Protein AF-A0A1V2UM16-F1 (afdb_monomer_lite)

Foldseek 3Di:
DLVVVLVVLLVVLVVLLVVLVVVLVVLVVVVVVVLVVQCVVCVPDDPVSSQVVCVVVVNHSCVSHVVSNVVSVVVNVVSVVVSVVSVVVSVVVVVVVVVVVVVVVVVCCVPPVD

Organism: Enterococcus mundtii (NCBI:txid53346)

Secondary structure (DSSP, 8-state):
-HHHHHHHHHHHHHHHHHHHHHHHHHHHHHHHHHHHHHHHH-TTS-HHHHHHHHHHTT--HIIIIIHHHHHHHHHHHHHHHHHHHHHHHHHHHHHHHHHHHHHHHHHHHHHH--

Structure (mmCIF, N/CA/C/O backbone):
data_AF-A0A1V2UM16-F1
#
_entry.id   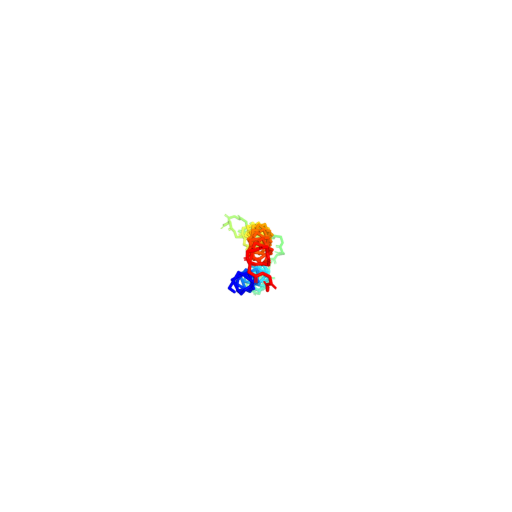AF-A0A1V2UM16-F1
#
loop_
_atom_site.group_PDB
_atom_site.id
_atom_site.type_symbol
_atom_site.label_atom_id
_atom_site.label_alt_id
_atom_site.label_comp_id
_atom_site.label_asym_id
_atom_site.label_entity_id
_atom_site.label_seq_id
_atom_site.pdbx_PDB_ins_code
_atom_site.Cartn_x
_atom_site.Cartn_y
_atom_site.Cartn_z
_atom_site.occupancy
_atom_site.B_iso_or_equiv
_atom_site.auth_seq_id
_atom_site.auth_comp_id
_atom_site.auth_asym_id
_atom_site.auth_atom_id
_atom_site.pdbx_PDB_model_num
ATOM 1 N N . VAL A 1 1 ? -18.853 -7.816 18.899 1.00 84.31 1 VAL A N 1
ATOM 2 C CA . VAL A 1 1 ? -19.280 -6.954 17.768 1.00 84.31 1 VAL A CA 1
ATOM 3 C C . VAL A 1 1 ? -18.231 -5.897 17.450 1.00 84.31 1 VAL A C 1
ATOM 5 O O . VAL A 1 1 ? -17.613 -6.028 16.408 1.00 84.31 1 VAL A O 1
ATOM 8 N N . VAL A 1 2 ? -17.951 -4.930 18.337 1.00 89.75 2 VAL A N 1
ATOM 9 C CA . VAL A 1 2 ? -16.975 -3.840 18.081 1.00 89.75 2 VAL A CA 1
ATOM 10 C C . VAL A 1 2 ? -15.582 -4.367 17.712 1.00 89.75 2 VAL A C 1
ATOM 12 O O . VAL A 1 2 ? -15.080 -4.067 16.637 1.00 89.75 2 VAL A O 1
ATOM 15 N N . ARG A 1 3 ? -15.012 -5.266 18.527 1.00 88.44 3 ARG A N 1
ATOM 16 C CA . 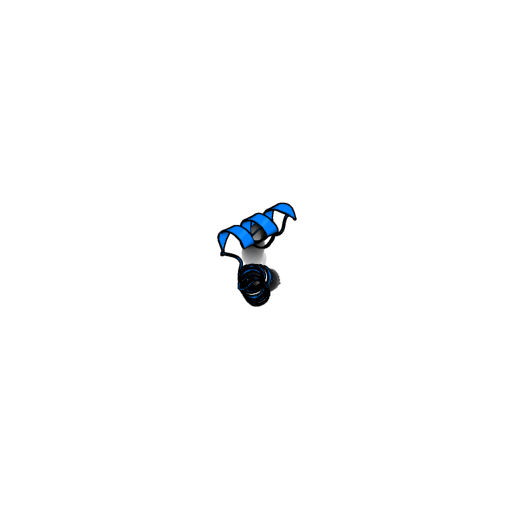ARG A 1 3 ? -13.718 -5.913 18.227 1.00 88.44 3 ARG A CA 1
ATOM 17 C C . ARG A 1 3 ? -13.709 -6.704 16.916 1.00 88.44 3 ARG A C 1
ATOM 19 O O . ARG A 1 3 ? -12.711 -6.735 16.214 1.00 88.44 3 ARG A O 1
ATOM 26 N N . THR A 1 4 ? -14.830 -7.341 16.578 1.00 93.31 4 THR A N 1
ATOM 27 C CA . THR A 1 4 ? -14.977 -8.080 15.316 1.00 93.31 4 THR A CA 1
ATOM 28 C C . THR A 1 4 ? -14.976 -7.130 14.120 1.00 93.31 4 THR A C 1
ATOM 30 O O . THR A 1 4 ? -14.395 -7.456 13.093 1.00 93.31 4 THR A O 1
ATOM 33 N N . ALA A 1 5 ? -15.614 -5.962 14.246 1.00 90.88 5 ALA A N 1
ATOM 34 C CA . ALA A 1 5 ? -15.599 -4.936 13.209 1.00 90.88 5 ALA A CA 1
ATOM 35 C C . ALA A 1 5 ? -14.190 -4.353 13.016 1.00 90.88 5 ALA A C 1
ATOM 37 O O . ALA A 1 5 ? -13.754 -4.255 11.876 1.00 90.88 5 ALA A O 1
ATOM 38 N N . ALA A 1 6 ? -13.468 -4.065 14.106 1.00 90.94 6 ALA A N 1
ATOM 39 C CA . ALA A 1 6 ? -12.072 -3.614 14.060 1.00 90.94 6 ALA A CA 1
ATOM 40 C C . ALA A 1 6 ? -11.162 -4.615 13.346 1.00 90.94 6 ALA A C 1
ATOM 42 O O . ALA A 1 6 ? -10.536 -4.273 12.353 1.00 90.94 6 ALA A O 1
ATOM 43 N N . SER A 1 7 ? -11.212 -5.888 13.742 1.00 93.00 7 SER A N 1
ATOM 44 C CA . SER A 1 7 ? -10.413 -6.931 13.091 1.00 93.00 7 SER A CA 1
ATOM 45 C C . SER A 1 7 ? -10.698 -7.061 11.589 1.00 93.00 7 SER A C 1
ATOM 47 O O . SER A 1 7 ? -9.763 -7.236 10.813 1.00 93.00 7 SER A O 1
ATOM 49 N N . LYS A 1 8 ? -11.965 -6.959 11.161 1.00 95.62 8 LYS A N 1
ATOM 50 C CA . LYS A 1 8 ? -12.318 -7.002 9.731 1.00 95.62 8 LYS A CA 1
ATOM 51 C C . LYS A 1 8 ? -11.860 -5.758 8.974 1.00 95.62 8 LYS A C 1
ATOM 53 O O . LYS A 1 8 ? -11.511 -5.855 7.801 1.00 95.62 8 LYS A O 1
ATOM 58 N N . PHE A 1 9 ? -11.904 -4.597 9.621 1.00 94.50 9 PHE A N 1
ATOM 59 C CA . PHE A 1 9 ? -11.407 -3.355 9.046 1.00 94.50 9 PHE A CA 1
ATOM 60 C C . PHE A 1 9 ? -9.894 -3.426 8.826 1.00 94.50 9 PHE A C 1
ATOM 62 O O . PHE A 1 9 ? -9.431 -3.143 7.723 1.00 94.50 9 PHE A O 1
ATOM 69 N N . ASP A 1 10 ? -9.145 -3.888 9.827 1.00 92.94 10 ASP A N 1
ATOM 70 C CA . ASP A 1 10 ? -7.693 -4.057 9.739 1.00 92.94 10 ASP A CA 1
ATOM 71 C C . ASP A 1 10 ? -7.295 -5.057 8.654 1.00 92.94 10 ASP A C 1
ATOM 73 O O . ASP A 1 10 ? -6.373 -4.801 7.880 1.00 92.94 10 ASP A O 1
ATOM 77 N N . GLU A 1 11 ? -8.020 -6.171 8.539 1.00 96.12 11 GLU A N 1
ATOM 78 C CA . GLU A 1 11 ? -7.812 -7.147 7.467 1.00 96.12 11 GLU A CA 1
ATOM 79 C C . GLU A 1 11 ? -8.029 -6.515 6.083 1.00 96.12 11 GLU A C 1
ATOM 81 O O . GLU A 1 11 ? -7.181 -6.641 5.197 1.00 96.12 11 GLU A O 1
ATOM 86 N N . ALA A 1 12 ? -9.133 -5.782 5.901 1.00 96.75 12 ALA A N 1
ATOM 87 C CA . ALA A 1 12 ? -9.419 -5.100 4.644 1.00 96.75 12 ALA A CA 1
ATOM 88 C C . ALA A 1 12 ? -8.339 -4.058 4.302 1.00 96.75 12 ALA A C 1
ATOM 90 O O . ALA A 1 12 ? -7.859 -4.019 3.170 1.00 96.75 12 ALA A O 1
ATOM 91 N N . MET A 1 13 ? -7.914 -3.254 5.278 1.00 96.38 13 MET A N 1
ATOM 92 C CA . MET A 1 13 ? -6.866 -2.245 5.103 1.00 96.38 13 MET A CA 1
ATOM 93 C C . MET A 1 13 ? -5.500 -2.867 4.800 1.00 96.38 13 MET A C 1
ATOM 95 O O . MET A 1 13 ? -4.769 -2.364 3.945 1.00 96.38 13 MET A O 1
ATOM 99 N N . SER A 1 14 ? -5.177 -3.997 5.429 1.00 96.44 14 SER A N 1
ATOM 100 C CA . SER A 1 14 ? -3.971 -4.774 5.133 1.00 96.44 14 SER A CA 1
ATOM 101 C C . SER A 1 14 ? -3.962 -5.272 3.684 1.00 96.44 14 SER A C 1
ATOM 103 O O . SER A 1 14 ? -2.977 -5.079 2.972 1.00 96.44 14 SER A O 1
ATOM 105 N N . ASN A 1 15 ? -5.085 -5.808 3.197 1.00 97.38 15 ASN A N 1
ATOM 106 C CA . ASN A 1 15 ? -5.205 -6.250 1.805 1.00 97.38 15 ASN A CA 1
ATOM 107 C C . ASN A 1 15 ? -5.009 -5.090 0.816 1.00 97.38 15 ASN A C 1
ATOM 109 O O . ASN A 1 15 ? -4.289 -5.235 -0.171 1.00 97.38 15 ASN A O 1
ATOM 113 N N . VAL A 1 16 ? -5.593 -3.919 1.094 1.00 97.31 16 VAL A N 1
ATOM 114 C CA . VAL A 1 16 ? -5.403 -2.728 0.250 1.00 97.31 16 VAL A CA 1
ATOM 115 C C . VAL A 1 16 ? -3.945 -2.254 0.280 1.00 97.31 16 VAL A C 1
ATOM 117 O O . VAL A 1 16 ? -3.405 -1.879 -0.760 1.00 97.31 16 VAL A O 1
ATOM 120 N N . ARG A 1 17 ? -3.266 -2.317 1.434 1.00 98.06 17 ARG A N 1
ATOM 121 C CA . ARG A 1 17 ? -1.832 -1.994 1.524 1.00 98.06 17 ARG A CA 1
ATOM 122 C C . ARG A 1 17 ? -1.002 -2.896 0.618 1.00 98.06 17 ARG A C 1
ATOM 124 O O . ARG A 1 17 ? -0.147 -2.387 -0.103 1.00 98.06 17 ARG A O 1
ATOM 131 N N . VAL A 1 18 ? -1.259 -4.203 0.648 1.00 98.19 18 VAL A N 1
ATOM 132 C CA . VAL A 1 18 ? -0.538 -5.179 -0.180 1.00 98.19 18 VAL A CA 1
ATOM 133 C C . VAL A 1 18 ? -0.710 -4.868 -1.666 1.00 98.19 18 VAL A C 1
ATOM 135 O O . VAL A 1 18 ? 0.267 -4.928 -2.401 1.00 98.19 18 VAL A O 1
ATOM 138 N N . ILE A 1 19 ? -1.903 -4.451 -2.106 1.00 98.25 19 ILE A N 1
ATOM 139 C CA . ILE A 1 19 ? -2.133 -4.039 -3.502 1.00 98.25 19 ILE A CA 1
ATOM 140 C C . ILE A 1 19 ? -1.200 -2.887 -3.899 1.00 98.25 19 ILE A C 1
ATOM 142 O O . ILE A 1 19 ? -0.534 -2.973 -4.925 1.00 98.25 19 ILE A O 1
ATOM 146 N N . TYR A 1 20 ? -1.101 -1.834 -3.083 1.00 98.50 20 TYR A N 1
ATOM 147 C CA . TYR A 1 20 ? -0.205 -0.711 -3.386 1.00 98.50 20 TYR A CA 1
ATOM 148 C C . TYR A 1 20 ? 1.276 -1.096 -3.314 1.00 98.50 20 TYR A C 1
ATOM 150 O O . TYR A 1 20 ? 2.068 -0.629 -4.127 1.00 98.50 20 TYR A O 1
ATOM 158 N N . GLN A 1 21 ? 1.663 -1.952 -2.365 1.00 98.44 21 GLN A N 1
ATOM 159 C CA . GLN A 1 21 ? 3.038 -2.452 -2.264 1.00 98.44 21 GLN A CA 1
ATOM 160 C C . GLN A 1 21 ? 3.429 -3.277 -3.494 1.00 98.44 21 GLN A C 1
ATOM 162 O O . GLN A 1 21 ? 4.497 -3.044 -4.055 1.00 98.44 21 GLN A O 1
ATOM 167 N N . ASN A 1 22 ? 2.549 -4.175 -3.938 1.00 98.50 22 ASN A N 1
ATOM 168 C CA . ASN A 1 22 ? 2.746 -4.947 -5.161 1.00 98.50 22 ASN A CA 1
ATOM 169 C C . ASN A 1 22 ? 2.804 -4.028 -6.379 1.00 98.50 22 ASN A C 1
ATOM 171 O O . ASN A 1 22 ? 3.707 -4.175 -7.189 1.00 98.50 22 ASN A O 1
ATOM 175 N N . GLY A 1 23 ? 1.922 -3.026 -6.455 1.00 98.31 23 GLY A N 1
ATOM 176 C CA . GLY A 1 23 ? 1.953 -2.022 -7.514 1.00 98.31 23 GLY A CA 1
ATOM 177 C C . GLY A 1 23 ? 3.316 -1.332 -7.625 1.00 98.31 23 GLY A C 1
ATOM 178 O O . GLY A 1 23 ? 3.852 -1.231 -8.718 1.00 98.31 23 GLY A O 1
ATOM 179 N N . ILE A 1 24 ? 3.935 -0.929 -6.509 1.00 98.50 24 ILE A N 1
ATOM 180 C CA . ILE A 1 24 ? 5.290 -0.337 -6.524 1.00 98.50 24 ILE A CA 1
ATOM 181 C C . ILE A 1 24 ? 6.318 -1.308 -7.129 1.00 98.50 24 ILE A C 1
ATOM 183 O O . ILE A 1 24 ? 7.160 -0.896 -7.925 1.00 98.50 24 ILE A O 1
ATOM 187 N N . THR A 1 25 ? 6.259 -2.590 -6.762 1.00 98.38 25 THR A N 1
ATOM 188 C CA . THR A 1 25 ? 7.146 -3.618 -7.325 1.00 98.38 25 THR A CA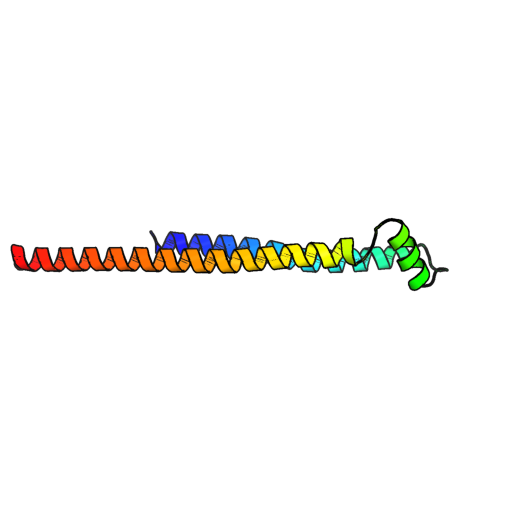 1
ATOM 189 C C . THR A 1 25 ? 6.897 -3.822 -8.820 1.00 98.38 25 THR A C 1
ATOM 191 O O . THR A 1 25 ? 7.847 -3.815 -9.599 1.00 98.38 25 THR A O 1
ATOM 194 N N . GLU A 1 26 ? 5.634 -3.930 -9.230 1.00 98.38 26 GLU A N 1
ATOM 195 C CA . GLU A 1 26 ? 5.228 -4.137 -10.623 1.00 98.38 26 GLU A CA 1
ATOM 196 C C . GLU A 1 26 ? 5.658 -2.978 -11.534 1.00 98.38 26 GLU A C 1
ATOM 198 O O . GLU A 1 26 ? 6.047 -3.217 -12.674 1.00 98.38 26 GLU A O 1
ATOM 203 N N . LEU A 1 27 ? 5.656 -1.731 -11.047 1.00 98.31 27 LEU A N 1
ATOM 204 C CA . LEU A 1 27 ? 6.136 -0.576 -11.817 1.00 98.31 27 LEU A CA 1
ATOM 205 C C . LEU A 1 27 ? 7.643 -0.651 -12.106 1.00 98.31 27 LEU A C 1
ATOM 207 O O . LEU A 1 27 ? 8.071 -0.394 -13.233 1.00 98.31 27 LEU A O 1
ATOM 211 N N . GLU A 1 28 ? 8.456 -1.031 -11.116 1.00 98.00 28 GLU A N 1
ATOM 212 C CA . GLU A 1 28 ? 9.898 -1.235 -11.314 1.00 98.00 28 GLU A CA 1
ATOM 213 C C . GLU A 1 28 ? 10.169 -2.417 -12.254 1.00 98.00 28 GLU A C 1
ATOM 215 O O . GLU A 1 28 ? 11.029 -2.333 -13.133 1.00 98.00 28 GLU A O 1
ATOM 220 N N . GLU A 1 29 ? 9.432 -3.518 -12.110 1.00 98.00 29 GLU A N 1
ATOM 221 C CA . GLU A 1 29 ? 9.543 -4.670 -13.011 1.00 98.00 29 GLU A CA 1
ATOM 222 C C . GLU A 1 29 ? 9.172 -4.298 -14.451 1.00 98.00 29 GLU A C 1
ATOM 224 O O . GLU A 1 29 ? 9.926 -4.606 -15.378 1.00 98.00 29 GLU A O 1
ATOM 229 N N . LEU A 1 30 ? 8.063 -3.576 -14.633 1.00 96.44 30 LEU A N 1
ATOM 230 C CA . LEU A 1 30 ? 7.597 -3.090 -15.928 1.00 96.44 30 LEU A CA 1
ATOM 231 C C . LEU A 1 30 ? 8.649 -2.210 -16.604 1.00 96.44 30 LEU A C 1
ATOM 233 O O . LEU A 1 30 ? 8.971 -2.424 -17.774 1.00 96.44 30 LEU A O 1
ATOM 237 N N . TRP A 1 31 ? 9.204 -1.242 -15.871 1.00 96.69 31 TRP A N 1
ATOM 238 C CA . TRP A 1 31 ? 10.234 -0.350 -16.396 1.00 96.69 31 TRP A CA 1
ATOM 239 C C . TRP A 1 31 ? 11.482 -1.120 -16.836 1.00 96.69 31 TRP A C 1
ATOM 241 O O . TRP A 1 31 ? 11.993 -0.900 -17.936 1.00 96.69 31 TRP A O 1
ATOM 251 N N . ASN A 1 32 ? 11.957 -2.058 -16.014 1.00 96.00 32 ASN A N 1
ATOM 252 C CA . ASN A 1 32 ? 13.160 -2.829 -16.316 1.00 96.00 32 ASN A CA 1
ATOM 253 C C . ASN A 1 32 ? 12.965 -3.804 -17.491 1.00 96.00 32 ASN A C 1
ATOM 255 O O . ASN A 1 32 ? 13.846 -3.893 -18.351 1.00 96.00 32 ASN A O 1
ATOM 259 N N . ASP A 1 33 ? 11.827 -4.505 -17.566 1.00 96.38 33 ASP A N 1
ATOM 260 C CA . ASP A 1 33 ? 11.499 -5.384 -18.699 1.00 96.38 33 ASP A CA 1
ATOM 261 C C . ASP A 1 33 ? 11.397 -4.580 -19.997 1.00 96.38 33 ASP A C 1
ATOM 263 O O . ASP A 1 33 ? 12.042 -4.903 -20.999 1.00 96.38 33 ASP A O 1
ATOM 267 N N . TRP A 1 34 ? 10.643 -3.482 -19.975 1.00 93.81 34 TRP A N 1
ATOM 268 C CA . TRP A 1 34 ? 10.479 -2.631 -21.143 1.00 93.81 34 TRP A CA 1
ATOM 269 C C . TRP A 1 34 ? 11.810 -2.034 -21.614 1.00 93.81 34 TRP A C 1
ATOM 271 O O . TRP A 1 34 ? 12.131 -2.131 -22.800 1.00 93.81 34 TRP A O 1
ATOM 281 N N . LEU A 1 35 ? 12.634 -1.508 -20.704 1.00 94.50 35 LEU A N 1
ATOM 282 C CA . LEU A 1 35 ? 13.940 -0.947 -21.055 1.00 94.50 35 LEU A CA 1
ATOM 283 C C . LEU A 1 35 ? 14.881 -2.021 -21.620 1.00 94.50 35 LEU A C 1
ATOM 285 O O . LEU A 1 35 ? 15.628 -1.768 -22.568 1.00 94.50 35 LEU A O 1
ATOM 289 N N . GLY A 1 36 ? 14.809 -3.245 -21.088 1.00 94.38 36 GLY A N 1
ATOM 290 C CA . GLY A 1 36 ? 15.500 -4.407 -21.643 1.00 94.38 36 GLY A CA 1
ATOM 291 C C . GLY A 1 36 ? 15.070 -4.712 -23.080 1.00 94.38 36 GLY A C 1
ATOM 292 O O . GLY A 1 36 ? 15.918 -4.905 -23.955 1.00 94.38 36 GLY A O 1
ATOM 293 N N . ARG A 1 37 ? 13.761 -4.691 -23.360 1.00 94.56 37 ARG A N 1
ATOM 294 C CA . ARG A 1 37 ? 13.220 -4.889 -24.715 1.00 94.56 37 ARG A CA 1
ATOM 295 C C . ARG A 1 37 ? 13.657 -3.786 -25.671 1.00 94.56 37 ARG A C 1
ATOM 297 O O . ARG A 1 37 ? 14.117 -4.107 -26.763 1.00 94.56 37 ARG A O 1
ATOM 304 N N . VAL A 1 38 ? 13.563 -2.517 -25.269 1.00 93.62 38 VAL A N 1
ATOM 305 C CA . VAL A 1 38 ? 13.999 -1.378 -26.094 1.00 93.62 38 VAL A CA 1
ATOM 306 C C . VAL A 1 38 ? 15.461 -1.553 -26.495 1.00 93.62 38 VAL A C 1
ATOM 308 O O . VAL A 1 38 ? 15.768 -1.539 -27.684 1.00 93.62 38 VAL A O 1
ATOM 311 N N . ARG A 1 39 ? 16.342 -1.859 -25.536 1.00 91.44 39 ARG A N 1
ATOM 312 C CA . ARG A 1 39 ? 17.771 -2.088 -25.807 1.00 91.44 39 ARG A CA 1
ATOM 313 C C . ARG A 1 39 ? 18.031 -3.242 -26.776 1.00 91.44 39 ARG A C 1
ATOM 315 O O . ARG A 1 39 ? 18.954 -3.147 -27.580 1.00 91.44 39 ARG A O 1
ATOM 322 N N . ASN A 1 40 ? 17.226 -4.303 -26.729 1.00 94.31 40 ASN A N 1
ATOM 323 C CA . ASN A 1 40 ? 17.333 -5.410 -27.684 1.00 94.31 40 ASN A CA 1
ATOM 324 C C . ASN A 1 40 ? 16.955 -4.989 -29.114 1.00 94.31 40 ASN A C 1
ATOM 326 O O . ASN A 1 40 ? 17.557 -5.481 -30.067 1.00 94.31 40 ASN A O 1
ATOM 330 N N . TYR A 1 41 ? 15.985 -4.083 -29.276 1.00 92.94 41 TYR A N 1
ATOM 331 C CA . TYR A 1 41 ? 15.590 -3.549 -30.586 1.00 92.94 41 TYR A CA 1
ATOM 332 C C . TYR A 1 41 ? 16.495 -2.417 -31.083 1.00 92.94 41 TYR A C 1
ATOM 334 O O . TYR A 1 41 ? 16.552 -2.167 -32.286 1.00 92.94 41 TYR A O 1
ATOM 342 N N . THR A 1 42 ? 17.231 -1.759 -30.186 1.00 92.69 42 THR A N 1
ATOM 343 C CA . THR A 1 42 ? 18.130 -0.645 -30.509 1.00 92.69 42 THR A CA 1
ATOM 344 C C . THR A 1 42 ? 19.587 -0.945 -30.124 1.00 92.69 42 THR A C 1
ATOM 346 O O . THR A 1 42 ? 20.187 -0.182 -29.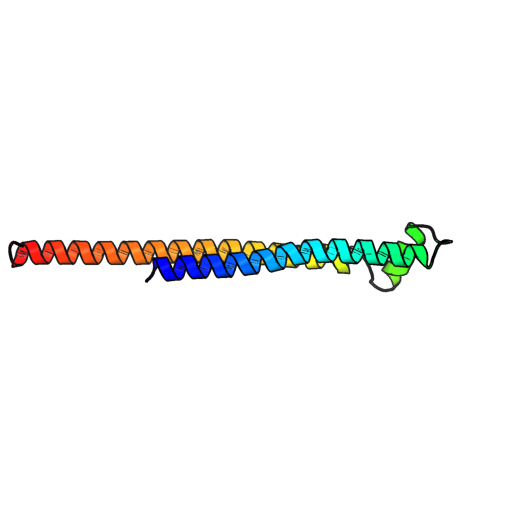363 1.00 92.69 42 THR A O 1
ATOM 349 N N . PRO A 1 43 ? 20.212 -2.021 -30.643 1.00 93.81 43 PRO A N 1
ATOM 350 C CA . PRO A 1 43 ? 21.543 -2.457 -30.203 1.00 93.81 43 PRO A CA 1
ATOM 351 C C . PRO A 1 43 ? 22.668 -1.466 -30.546 1.00 93.81 43 PRO A C 1
ATOM 353 O O . PRO A 1 43 ? 23.774 -1.585 -30.026 1.00 93.81 43 PRO A O 1
ATOM 356 N N . HIS A 1 44 ? 22.403 -0.514 -31.442 1.00 95.81 44 HIS A N 1
ATOM 357 C CA . HIS A 1 44 ? 23.357 0.510 -31.869 1.00 95.81 44 HIS A CA 1
ATOM 358 C C . HIS A 1 44 ? 23.258 1.810 -31.067 1.00 95.81 44 HIS A C 1
ATOM 360 O O . HIS A 1 44 ? 24.140 2.651 -31.206 1.00 95.81 44 HIS A O 1
ATOM 366 N N . LEU A 1 45 ? 22.209 1.972 -30.255 1.00 95.25 45 LEU A N 1
ATOM 367 C CA . LEU A 1 45 ? 22.046 3.136 -29.392 1.00 95.25 45 LEU A CA 1
ATOM 368 C C . LEU A 1 45 ? 22.691 2.873 -28.033 1.00 95.25 45 LEU A C 1
ATOM 370 O O . LEU A 1 45 ? 22.582 1.790 -27.450 1.00 95.25 45 LEU A O 1
ATOM 374 N N . THR A 1 46 ? 23.345 3.895 -27.506 1.00 94.81 46 THR A N 1
ATOM 375 C CA . THR A 1 46 ? 23.793 3.940 -26.120 1.00 94.81 46 THR A CA 1
ATOM 376 C C . THR A 1 46 ? 22.600 4.061 -25.173 1.00 94.81 46 THR A C 1
ATOM 378 O O . THR A 1 46 ? 21.498 4.454 -25.552 1.00 94.81 46 THR A O 1
ATOM 381 N N . TYR A 1 47 ? 22.827 3.745 -23.897 1.00 91.50 47 TYR A N 1
ATOM 382 C CA . TYR A 1 47 ? 21.807 3.909 -22.861 1.00 91.50 47 TYR A CA 1
ATOM 383 C C . TYR A 1 47 ? 21.251 5.342 -22.812 1.00 91.50 47 TYR A C 1
ATOM 385 O O . TYR A 1 47 ? 20.043 5.519 -22.703 1.00 91.50 47 TYR A O 1
ATOM 393 N N . ASN A 1 48 ? 22.116 6.354 -22.930 1.00 94.44 48 ASN A N 1
ATOM 394 C CA . ASN A 1 48 ? 21.689 7.751 -22.874 1.00 94.44 48 ASN A CA 1
ATOM 395 C C . ASN A 1 48 ? 20.833 8.131 -24.083 1.00 94.44 48 ASN A C 1
ATOM 397 O O . ASN A 1 48 ? 19.773 8.702 -23.882 1.00 94.44 48 ASN A O 1
ATOM 401 N N . GLU A 1 49 ? 21.228 7.744 -25.301 1.00 95.38 49 GLU A N 1
ATOM 402 C CA . GLU A 1 49 ? 20.424 8.003 -26.508 1.00 95.38 49 GLU A CA 1
ATOM 403 C C . GLU A 1 49 ? 19.032 7.368 -26.404 1.00 95.38 49 GLU A C 1
ATOM 405 O O . GLU A 1 49 ? 18.037 7.977 -26.794 1.00 95.38 49 GLU A O 1
ATOM 410 N N . VAL A 1 50 ? 18.945 6.162 -25.828 1.00 95.00 50 VAL A N 1
ATOM 411 C CA . VAL A 1 50 ? 17.662 5.513 -25.533 1.00 95.00 50 VAL A CA 1
ATOM 412 C C . VAL A 1 50 ? 16.847 6.356 -24.551 1.00 95.00 50 VAL A C 1
ATOM 414 O O . VAL A 1 50 ? 15.718 6.712 -24.866 1.00 95.00 50 VAL A O 1
ATOM 417 N N . ILE A 1 51 ? 17.395 6.713 -23.387 1.00 94.88 51 ILE A N 1
ATOM 418 C CA . ILE A 1 51 ? 16.658 7.480 -22.367 1.00 94.88 51 ILE A CA 1
ATOM 419 C C . ILE A 1 51 ? 16.250 8.875 -22.866 1.00 94.88 51 ILE A C 1
ATOM 421 O O . ILE A 1 51 ? 15.132 9.301 -22.592 1.00 94.88 51 ILE A O 1
ATOM 425 N N . GLU A 1 52 ? 17.109 9.566 -23.615 1.00 94.69 52 GLU A N 1
ATOM 426 C CA . GLU A 1 52 ? 16.813 10.877 -24.204 1.00 94.69 52 GLU A CA 1
ATOM 427 C C . GLU A 1 52 ? 15.661 10.783 -25.211 1.00 94.69 52 GLU A C 1
ATOM 429 O O . GLU A 1 52 ? 14.686 11.519 -25.087 1.00 94.69 52 GLU A O 1
ATOM 434 N N . THR A 1 53 ? 15.705 9.813 -26.130 1.00 93.44 53 THR A N 1
ATOM 435 C CA . THR A 1 53 ? 14.627 9.591 -27.113 1.00 93.44 53 THR A CA 1
ATOM 436 C C . THR A 1 53 ? 13.298 9.260 -26.429 1.00 93.44 53 THR A C 1
ATOM 438 O O . THR A 1 53 ? 12.232 9.699 -26.853 1.00 93.44 53 THR A O 1
ATOM 441 N N . LEU A 1 54 ? 13.337 8.477 -25.351 1.00 92.69 54 LEU A N 1
ATOM 442 C CA . LEU A 1 54 ? 12.144 8.136 -24.578 1.00 92.69 54 LEU A CA 1
ATOM 443 C C . LEU A 1 54 ? 11.585 9.343 -23.818 1.00 92.69 54 LEU A C 1
ATOM 445 O O . LEU A 1 54 ? 10.368 9.487 -23.702 1.00 92.69 54 LEU A O 1
ATOM 449 N N . ALA A 1 55 ? 12.456 10.232 -23.339 1.00 94.81 55 ALA A N 1
ATOM 450 C CA . ALA A 1 55 ? 12.046 11.476 -22.705 1.00 94.81 55 ALA A CA 1
ATOM 451 C C . ALA A 1 55 ? 11.342 12.428 -23.686 1.00 94.81 55 ALA A C 1
ATOM 453 O O . ALA A 1 55 ? 10.401 13.104 -23.283 1.00 94.81 55 ALA A O 1
ATOM 454 N N . GLU A 1 56 ? 11.712 12.439 -24.973 1.00 94.88 56 GLU A N 1
ATOM 455 C CA . GLU A 1 56 ? 11.031 13.252 -26.001 1.00 94.88 56 GLU A CA 1
ATOM 456 C C . GLU A 1 56 ? 9.545 12.898 -26.176 1.00 94.88 56 GLU A C 1
ATOM 458 O O . GLU A 1 56 ? 8.754 13.729 -26.624 1.00 94.88 56 GLU A O 1
ATOM 463 N N . VAL A 1 57 ? 9.155 11.673 -25.812 1.00 92.25 57 VAL A N 1
ATOM 464 C CA . VAL A 1 57 ? 7.775 11.174 -25.899 1.00 92.25 57 VAL A CA 1
ATOM 465 C C . VAL A 1 57 ? 7.135 10.945 -24.530 1.00 92.25 57 VAL A C 1
ATOM 467 O O . VAL A 1 57 ? 6.130 10.238 -24.454 1.00 92.25 57 VAL A O 1
ATOM 470 N N . ASN A 1 58 ? 7.685 11.538 -23.463 1.00 91.81 58 ASN A N 1
ATOM 471 C CA . ASN A 1 58 ? 7.171 11.403 -22.093 1.00 91.81 58 ASN A CA 1
ATOM 472 C C . ASN A 1 58 ? 7.053 9.930 -21.652 1.00 91.81 58 ASN A C 1
ATOM 474 O O . ASN A 1 58 ? 6.042 9.467 -21.124 1.00 91.81 58 ASN A O 1
ATOM 478 N N . CYS A 1 59 ? 8.086 9.145 -21.956 1.00 93.06 59 CYS A N 1
ATOM 479 C CA . CYS A 1 59 ? 8.210 7.758 -21.528 1.00 93.06 59 CYS A CA 1
ATOM 480 C C . CYS A 1 59 ? 9.398 7.632 -20.568 1.00 93.06 59 CYS A C 1
ATOM 482 O O . CYS A 1 59 ? 10.393 6.955 -20.833 1.00 93.06 59 CYS A O 1
ATOM 484 N N . THR A 1 60 ? 9.327 8.373 -19.464 1.00 95.06 60 THR A N 1
ATOM 485 C CA . THR A 1 60 ? 10.418 8.482 -18.490 1.00 95.06 60 THR A CA 1
ATOM 486 C C . THR A 1 60 ? 10.225 7.543 -17.299 1.00 95.06 60 THR A C 1
ATOM 488 O O . THR A 1 60 ? 9.101 7.172 -16.957 1.00 95.06 60 THR A O 1
ATOM 491 N N . LYS A 1 61 ? 11.32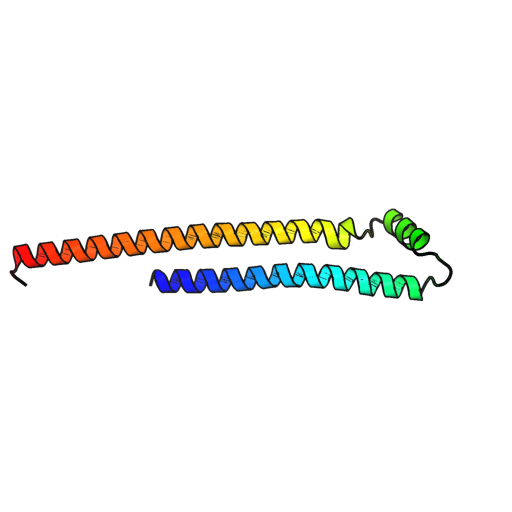2 7.201 -16.600 1.00 95.56 61 LYS A N 1
ATOM 492 C CA . LYS A 1 61 ? 11.224 6.484 -15.314 1.00 95.56 61 LYS A CA 1
ATOM 493 C C . LYS A 1 61 ? 10.387 7.276 -14.307 1.00 95.56 61 LYS A C 1
ATOM 495 O O . LYS A 1 61 ? 9.654 6.678 -13.527 1.00 95.56 61 LYS A O 1
ATOM 500 N N . TRP A 1 62 ? 10.469 8.604 -14.359 1.00 96.19 62 TRP A N 1
ATOM 501 C CA . TRP A 1 62 ? 9.678 9.463 -13.493 1.00 96.19 62 TRP A CA 1
ATOM 502 C C . TRP A 1 62 ? 8.176 9.208 -13.665 1.00 96.19 62 TRP A C 1
ATOM 504 O O . TRP A 1 62 ? 7.504 8.883 -12.694 1.00 96.19 62 TRP A O 1
ATOM 514 N N . GLU A 1 63 ? 7.672 9.274 -14.897 1.00 95.44 63 GLU A N 1
ATOM 515 C CA . GLU A 1 63 ? 6.238 9.122 -15.190 1.00 95.44 63 GLU A CA 1
ATOM 516 C C . GLU A 1 63 ? 5.739 7.686 -15.014 1.00 95.44 63 GLU A C 1
ATOM 518 O O . GLU A 1 63 ? 4.599 7.463 -14.616 1.00 95.44 63 GLU A O 1
ATOM 523 N N . ILE A 1 64 ? 6.583 6.695 -15.310 1.00 95.00 64 ILE A N 1
ATOM 524 C CA . ILE A 1 64 ? 6.182 5.285 -15.238 1.00 95.00 64 ILE A CA 1
ATOM 525 C C . ILE A 1 64 ? 6.338 4.732 -13.823 1.00 95.00 64 ILE A C 1
ATOM 527 O O . ILE A 1 64 ? 5.540 3.899 -13.411 1.00 95.00 64 ILE A O 1
ATOM 531 N N . VAL A 1 65 ? 7.350 5.164 -13.072 1.00 97.94 65 VAL A N 1
ATOM 532 C CA . VAL A 1 65 ? 7.714 4.555 -11.787 1.00 97.94 65 VAL A CA 1
ATOM 533 C C . VAL A 1 65 ? 7.621 5.552 -10.649 1.00 97.94 65 VAL A C 1
ATOM 535 O O . VAL A 1 65 ? 6.885 5.303 -9.696 1.00 97.94 65 VAL A O 1
ATOM 538 N N . ASP A 1 66 ? 8.370 6.653 -10.705 1.00 97.75 66 ASP A N 1
ATOM 539 C CA . ASP A 1 66 ? 8.615 7.465 -9.510 1.00 97.75 66 ASP A CA 1
ATOM 540 C C . ASP A 1 66 ? 7.370 8.239 -9.054 1.00 97.75 66 ASP A C 1
ATOM 542 O O . ASP A 1 66 ? 7.066 8.245 -7.859 1.00 97.75 66 ASP A O 1
ATOM 546 N N . GLU A 1 67 ? 6.636 8.862 -9.978 1.00 97.38 67 GLU A N 1
ATOM 547 C CA . GLU A 1 67 ? 5.402 9.599 -9.685 1.00 97.38 67 GLU A CA 1
ATOM 548 C C . GLU A 1 67 ? 4.286 8.656 -9.195 1.00 97.38 67 GLU A C 1
ATOM 550 O O . GLU A 1 67 ? 3.821 8.844 -8.065 1.00 97.38 67 GLU A O 1
ATOM 555 N N . PRO A 1 68 ? 3.930 7.564 -9.902 1.00 98.06 68 PRO A N 1
ATOM 556 C CA . PRO A 1 68 ? 2.946 6.612 -9.383 1.00 98.06 68 PRO A CA 1
ATOM 557 C C . PRO A 1 68 ? 3.377 5.949 -8.062 1.00 98.06 68 PRO A C 1
ATOM 559 O O . PRO A 1 68 ? 2.554 5.710 -7.177 1.00 98.06 68 PRO A O 1
ATOM 562 N N . THR A 1 69 ? 4.678 5.699 -7.864 1.00 98.50 69 THR A N 1
ATOM 563 C CA . THR A 1 69 ? 5.206 5.187 -6.587 1.00 98.50 69 THR A CA 1
ATOM 564 C C . THR A 1 69 ? 4.972 6.172 -5.444 1.00 98.50 69 THR A C 1
ATOM 566 O O . THR A 1 69 ? 4.669 5.749 -4.323 1.00 98.50 69 THR A O 1
ATOM 569 N N . GLN A 1 70 ? 5.115 7.477 -5.686 1.00 98.50 70 GLN A N 1
ATOM 570 C CA . GLN A 1 70 ? 4.802 8.497 -4.683 1.00 98.50 70 GLN A CA 1
ATOM 571 C C . GLN A 1 70 ? 3.315 8.475 -4.334 1.00 98.50 70 GLN A C 1
ATOM 573 O O . GLN A 1 70 ? 2.983 8.400 -3.148 1.00 98.50 70 GLN A O 1
ATOM 578 N N . GLU A 1 71 ? 2.434 8.418 -5.334 1.00 98.38 71 GLU A N 1
ATOM 579 C CA . GLU A 1 71 ? 0.991 8.310 -5.105 1.00 98.38 71 GLU A CA 1
ATOM 580 C C . GLU A 1 71 ? 0.632 7.063 -4.284 1.00 98.38 71 GLU A C 1
ATOM 582 O O . GLU A 1 71 ? -0.119 7.145 -3.308 1.00 98.38 71 GLU A O 1
ATOM 587 N N . PHE A 1 72 ? 1.210 5.903 -4.609 1.00 98.56 72 PHE A N 1
ATOM 588 C CA . PHE A 1 72 ? 0.974 4.657 -3.874 1.00 98.56 72 PHE A CA 1
ATOM 589 C C . PHE A 1 72 ? 1.490 4.729 -2.434 1.00 98.56 72 PHE A C 1
ATOM 591 O O . PHE A 1 72 ? 0.811 4.275 -1.509 1.00 98.56 72 PHE A O 1
ATOM 598 N N . ARG A 1 73 ? 2.649 5.356 -2.199 1.00 98.38 73 ARG A N 1
ATOM 599 C CA . ARG A 1 73 ? 3.158 5.597 -0.838 1.00 98.38 73 ARG A CA 1
ATOM 600 C C . ARG A 1 73 ? 2.236 6.511 -0.041 1.00 98.38 73 ARG A C 1
ATOM 602 O O . ARG A 1 73 ? 2.052 6.280 1.153 1.00 98.38 73 ARG A O 1
ATOM 609 N N . ASP A 1 74 ? 1.649 7.518 -0.671 1.00 98.44 74 ASP A N 1
ATOM 610 C CA . ASP A 1 74 ? 0.695 8.407 -0.011 1.00 98.44 74 ASP A CA 1
ATOM 611 C C . ASP A 1 74 ? -0.614 7.683 0.319 1.00 98.44 74 ASP A C 1
ATOM 613 O O . ASP A 1 74 ? -1.164 7.872 1.407 1.00 98.44 74 ASP A O 1
ATOM 617 N N . LYS A 1 75 ? -1.073 6.774 -0.549 1.00 98.25 75 LYS A N 1
ATOM 618 C CA . LYS A 1 75 ? -2.205 5.887 -0.243 1.00 98.25 75 LYS A CA 1
ATOM 619 C C . LYS A 1 75 ? -1.912 4.947 0.921 1.00 98.25 75 LYS A C 1
ATOM 621 O O . LYS A 1 75 ? -2.770 4.786 1.783 1.00 98.25 75 LYS A O 1
ATOM 626 N N . ILE A 1 76 ? -0.704 4.393 1.012 1.00 98.38 76 ILE A N 1
ATOM 627 C CA . ILE A 1 76 ? -0.290 3.577 2.164 1.00 98.38 76 ILE A CA 1
ATOM 628 C C . ILE A 1 76 ? -0.332 4.395 3.463 1.00 98.38 76 ILE A C 1
ATOM 630 O O . ILE A 1 76 ? -0.886 3.923 4.452 1.00 98.38 76 ILE A O 1
ATOM 634 N N . ARG A 1 77 ? 0.155 5.644 3.454 1.00 98.31 77 ARG A N 1
ATOM 635 C CA . ARG A 1 77 ? 0.066 6.524 4.635 1.00 98.31 77 ARG A CA 1
ATOM 636 C C . ARG A 1 77 ? -1.380 6.831 5.030 1.00 98.31 77 ARG A C 1
ATOM 638 O O . ARG A 1 77 ? -1.684 6.890 6.216 1.00 98.31 77 ARG A O 1
ATOM 645 N N . GLN A 1 78 ? -2.276 7.018 4.060 1.00 97.50 78 GLN A N 1
ATOM 646 C CA . GLN A 1 78 ? -3.706 7.205 4.339 1.00 97.50 78 GLN A CA 1
ATOM 647 C C . GLN A 1 78 ? -4.314 5.958 4.995 1.00 97.50 78 GLN A C 1
ATOM 649 O O . GLN A 1 78 ? -5.086 6.086 5.941 1.00 97.50 78 GLN A O 1
ATOM 654 N N . ILE A 1 79 ? -3.929 4.760 4.544 1.00 97.62 79 ILE A N 1
ATOM 655 C CA . ILE A 1 79 ? -4.343 3.496 5.167 1.00 97.62 79 ILE A CA 1
ATOM 656 C C . ILE A 1 79 ? -3.871 3.429 6.624 1.00 97.62 79 ILE A C 1
ATOM 658 O O . ILE A 1 79 ? -4.680 3.124 7.496 1.00 97.62 79 ILE A O 1
ATOM 662 N N . ASP A 1 80 ? -2.602 3.761 6.897 1.00 95.62 80 ASP A N 1
ATOM 663 C CA . ASP A 1 80 ? -2.052 3.806 8.262 1.00 95.62 80 ASP A CA 1
ATOM 664 C C . ASP A 1 80 ? -2.892 4.711 9.179 1.00 95.62 80 ASP A C 1
ATOM 666 O O . ASP A 1 80 ? -3.333 4.289 10.249 1.00 95.62 80 ASP A O 1
ATOM 670 N N . GLN A 1 81 ? -3.174 5.933 8.720 1.00 97.00 81 GLN A N 1
ATOM 671 C CA . GLN A 1 81 ? -3.970 6.911 9.467 1.00 97.00 81 GLN A CA 1
ATOM 672 C C . GLN A 1 81 ? -5.402 6.425 9.716 1.00 97.00 81 GLN A C 1
ATOM 674 O O . GLN A 1 81 ? -5.930 6.580 10.817 1.00 97.00 81 GLN A O 1
ATOM 679 N N . MET A 1 82 ? -6.044 5.829 8.709 1.00 96.00 82 MET A N 1
ATOM 680 C CA . MET A 1 82 ? -7.412 5.324 8.836 1.00 96.00 82 MET A CA 1
ATOM 681 C C . MET A 1 82 ? -7.503 4.131 9.795 1.00 96.00 82 MET A C 1
ATOM 683 O O . MET A 1 82 ? -8.436 4.076 10.596 1.00 96.00 82 MET A O 1
ATOM 687 N N . SER A 1 83 ? -6.542 3.202 9.751 1.00 94.88 83 SER A N 1
ATOM 688 C CA . SER A 1 83 ? -6.437 2.093 10.710 1.00 94.88 83 SER A CA 1
ATOM 689 C C . SER A 1 83 ? -6.273 2.585 12.140 1.00 94.88 83 SER A C 1
ATOM 691 O O . SER A 1 83 ? -7.013 2.150 13.021 1.00 94.88 83 SER A O 1
ATOM 693 N N . GLU A 1 84 ? -5.385 3.550 12.375 1.00 95.38 84 GLU A N 1
ATOM 694 C CA . GLU A 1 84 ? -5.182 4.121 13.709 1.00 95.38 84 GLU A CA 1
ATOM 695 C C . GLU A 1 84 ? -6.448 4.810 14.249 1.00 95.38 84 GLU A C 1
ATOM 697 O O . GLU A 1 84 ? -6.863 4.574 15.390 1.00 95.38 84 GLU A O 1
ATOM 702 N N . GLN A 1 85 ? -7.107 5.626 13.420 1.00 95.75 85 GLN A N 1
ATOM 703 C CA . GLN A 1 85 ? -8.347 6.314 13.791 1.00 95.75 85 GLN A CA 1
ATOM 704 C C . GLN A 1 85 ? -9.477 5.329 14.102 1.00 95.75 85 GLN A C 1
ATOM 706 O O . GLN A 1 85 ? -10.197 5.500 15.089 1.00 95.75 85 GLN A O 1
ATOM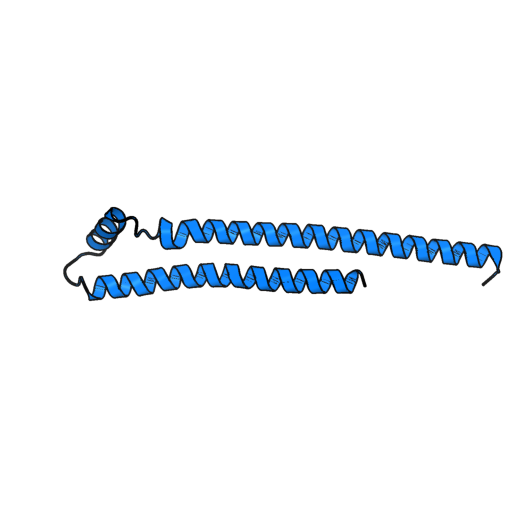 711 N N . PHE A 1 86 ? -9.632 4.287 13.281 1.00 95.44 86 PHE A N 1
ATOM 712 C CA . PHE A 1 86 ? -10.660 3.275 13.496 1.00 95.44 86 PHE A CA 1
ATOM 713 C C . PHE A 1 86 ? -10.405 2.484 14.779 1.00 95.44 86 PHE A C 1
ATOM 715 O O . PHE A 1 86 ? -11.331 2.276 15.566 1.00 95.44 86 PHE A O 1
ATOM 722 N N . GLN A 1 87 ? -9.157 2.074 15.016 1.00 94.50 87 GLN A N 1
ATOM 723 C CA . GLN A 1 87 ? -8.779 1.338 16.217 1.00 94.50 87 GLN A CA 1
ATOM 724 C C . GLN A 1 87 ? -9.026 2.174 17.479 1.00 94.50 87 GLN A C 1
ATOM 726 O O . GLN A 1 87 ? -9.659 1.694 18.420 1.00 94.50 87 GLN A O 1
ATOM 731 N N . THR A 1 88 ? -8.643 3.454 17.457 1.00 96.19 88 THR A N 1
ATOM 732 C CA . THR A 1 88 ? -8.923 4.400 18.550 1.00 96.19 88 THR A CA 1
ATOM 733 C C . THR A 1 88 ? -10.423 4.481 18.847 1.00 96.19 88 THR A C 1
ATOM 735 O O . THR A 1 88 ? -10.846 4.343 19.996 1.00 96.19 88 THR A O 1
ATOM 738 N N . LEU A 1 89 ? -11.256 4.627 17.811 1.00 96.31 89 LEU A N 1
ATOM 739 C CA . LEU A 1 89 ? -12.711 4.664 17.963 1.00 96.31 89 LEU A CA 1
ATOM 740 C C . LEU A 1 89 ? -13.268 3.345 18.526 1.00 96.31 89 LEU A C 1
ATOM 742 O O . LEU A 1 89 ? -14.148 3.352 19.390 1.00 96.31 89 LEU A O 1
ATOM 746 N N . ALA A 1 90 ? -12.767 2.201 18.057 1.00 95.94 90 ALA A N 1
ATOM 747 C CA . ALA A 1 90 ? -13.189 0.891 18.541 1.00 95.94 90 ALA A CA 1
ATOM 748 C C . ALA A 1 90 ? -12.859 0.695 20.031 1.00 95.94 90 ALA A C 1
ATOM 750 O O . ALA A 1 90 ? -13.679 0.142 20.779 1.00 95.94 90 ALA A O 1
ATOM 751 N N . ASP A 1 91 ? -11.703 1.183 20.476 1.00 95.50 91 ASP A N 1
ATOM 752 C CA . ASP A 1 91 ? -11.289 1.139 21.877 1.00 95.50 91 ASP A CA 1
ATOM 753 C C . ASP A 1 91 ? -12.142 2.066 22.749 1.00 95.50 91 ASP A C 1
ATOM 755 O O . ASP A 1 91 ? -12.611 1.650 23.814 1.00 95.50 91 ASP A O 1
ATOM 759 N N . GLU A 1 92 ? -12.453 3.275 22.275 1.00 97.19 92 GLU A N 1
ATOM 760 C CA . GLU A 1 92 ? -13.357 4.196 22.970 1.00 97.19 92 GLU A CA 1
ATOM 761 C C . GLU A 1 92 ? -14.765 3.620 23.146 1.00 97.19 92 GLU A C 1
ATOM 763 O O . GLU A 1 92 ? -15.327 3.677 24.245 1.00 97.19 92 GLU A O 1
ATOM 768 N N . ILE A 1 93 ? -15.339 3.039 22.088 1.00 96.00 93 ILE A N 1
ATOM 769 C CA . ILE A 1 93 ? -16.663 2.409 22.151 1.00 96.00 93 ILE A CA 1
ATOM 770 C C . ILE A 1 93 ? -16.627 1.229 23.126 1.00 96.00 93 ILE A C 1
ATOM 772 O O . ILE A 1 93 ? -17.516 1.093 23.968 1.00 96.00 93 ILE A O 1
ATOM 776 N N . THR A 1 94 ? -15.595 0.385 23.043 1.00 95.31 94 THR A N 1
ATOM 777 C CA . THR A 1 94 ? -15.443 -0.775 23.933 1.00 95.31 94 THR A CA 1
ATOM 778 C C . THR A 1 94 ? -15.349 -0.342 25.394 1.00 95.31 94 THR A C 1
ATOM 780 O O . THR A 1 94 ? -16.015 -0.926 26.251 1.00 95.31 94 THR A O 1
ATOM 783 N N . ARG A 1 95 ? -14.573 0.709 25.684 1.00 96.19 95 ARG A N 1
ATOM 784 C CA . ARG A 1 95 ? -14.461 1.286 27.026 1.00 96.19 95 ARG A CA 1
ATOM 785 C C . ARG A 1 95 ? -15.814 1.779 27.535 1.00 96.19 95 ARG A C 1
ATOM 787 O O . ARG A 1 95 ? -16.222 1.368 28.617 1.00 96.19 95 ARG A O 1
ATOM 794 N N . LYS A 1 96 ? -16.538 2.581 26.747 1.00 96.69 96 LYS A N 1
ATOM 795 C CA . LYS A 1 96 ? -17.858 3.105 27.142 1.00 96.69 96 LYS A CA 1
ATOM 796 C C . LYS A 1 96 ? -18.882 1.998 27.398 1.00 96.69 96 LYS A C 1
ATOM 798 O O . LYS A 1 96 ? -19.665 2.099 28.336 1.00 96.69 96 LYS A O 1
ATOM 803 N N . ILE A 1 97 ? -18.869 0.923 26.605 1.00 94.44 97 ILE A N 1
ATOM 804 C CA . ILE A 1 97 ? -19.724 -0.250 26.853 1.00 94.44 97 ILE A CA 1
ATOM 805 C C . ILE A 1 97 ? -19.388 -0.885 28.208 1.00 94.44 97 ILE A C 1
ATOM 807 O O . ILE A 1 97 ? -20.295 -1.172 28.985 1.00 94.44 97 ILE A O 1
ATOM 811 N N . ASN A 1 98 ? -18.104 -1.079 28.514 1.00 94.69 98 ASN A N 1
ATOM 812 C CA . ASN A 1 98 ? -17.684 -1.674 29.785 1.00 94.69 98 ASN A CA 1
ATOM 813 C C . ASN A 1 98 ? -18.026 -0.788 30.992 1.00 94.69 98 ASN A C 1
ATOM 815 O O . ASN A 1 98 ? -18.420 -1.316 32.032 1.00 94.69 98 ASN A O 1
ATOM 819 N N . GLU A 1 99 ? -17.911 0.535 30.854 1.00 96.50 99 GLU A N 1
ATOM 820 C CA . GLU A 1 99 ? -18.334 1.501 31.877 1.00 96.50 99 GLU A CA 1
ATOM 821 C C . GLU A 1 99 ? -19.839 1.381 32.156 1.00 96.50 99 GLU A C 1
ATOM 823 O O . GLU A 1 99 ? -20.228 1.227 33.312 1.00 96.50 99 GLU A O 1
ATOM 828 N N . MET A 1 100 ? -20.679 1.344 31.112 1.00 95.44 100 MET A N 1
ATOM 829 C CA . MET A 1 100 ? -22.131 1.161 31.266 1.00 95.44 100 MET A CA 1
ATOM 830 C C . MET A 1 100 ? -22.478 -0.180 31.922 1.00 95.44 100 MET A C 1
ATOM 832 O O . MET A 1 100 ? -23.233 -0.211 32.884 1.00 95.44 100 MET A O 1
ATOM 836 N N . VAL A 1 101 ? -21.874 -1.285 31.465 1.00 95.38 101 VAL A N 1
ATOM 837 C CA . VAL A 1 101 ? -22.099 -2.621 32.051 1.00 95.38 101 VAL A CA 1
ATOM 838 C C . VAL A 1 101 ? -21.688 -2.670 33.525 1.00 95.38 101 VAL A C 1
ATOM 840 O O . VAL A 1 101 ? -22.322 -3.362 34.319 1.00 95.38 101 VAL A O 1
ATOM 843 N N . THR A 1 102 ? -20.618 -1.968 33.900 1.00 95.06 102 THR A N 1
ATOM 844 C CA . THR A 1 102 ? -20.168 -1.892 35.297 1.00 95.06 102 THR A CA 1
ATOM 845 C C . THR A 1 102 ? -21.157 -1.093 36.138 1.00 95.06 102 THR A C 1
ATOM 847 O O . THR A 1 102 ? -21.596 -1.587 37.173 1.00 95.06 102 THR A O 1
ATOM 850 N N . SER A 1 103 ? -21.584 0.077 35.655 1.00 95.31 103 SER A N 1
ATOM 851 C CA . SER A 1 103 ? -22.581 0.907 36.337 1.00 95.31 103 SER A CA 1
ATOM 852 C C . SER A 1 103 ? -23.919 0.181 36.516 1.00 95.31 103 SER A C 1
ATOM 854 O O . SER A 1 103 ? -24.482 0.209 37.609 1.00 95.31 103 SER A O 1
ATOM 856 N N . ASP A 1 104 ? -24.389 -0.543 35.496 1.00 95.38 104 ASP A N 1
ATOM 857 C CA . ASP A 1 104 ? -25.618 -1.343 35.575 1.00 95.38 104 ASP A CA 1
ATOM 858 C C . ASP A 1 104 ? -25.510 -2.452 36.631 1.00 95.38 104 ASP A C 1
ATOM 860 O O . ASP A 1 104 ? -26.447 -2.680 37.398 1.00 95.38 104 ASP A O 1
ATOM 864 N N . LYS A 1 105 ? -24.357 -3.132 36.711 1.00 93.19 105 LYS A N 1
ATOM 865 C CA . LYS A 1 105 ? -24.102 -4.154 37.739 1.00 93.19 105 LYS A CA 1
ATOM 866 C C . LYS A 1 105 ? -24.074 -3.563 39.144 1.00 93.19 105 LYS A C 1
ATOM 868 O O . LYS A 1 105 ? -24.609 -4.174 40.065 1.00 93.19 105 LYS A O 1
ATOM 873 N N . GLU A 1 106 ? -23.447 -2.405 39.320 1.00 94.12 106 GLU A N 1
ATOM 874 C CA . GLU A 1 106 ? -23.410 -1.705 40.607 1.00 94.12 106 GLU A CA 1
ATOM 875 C C . GLU A 1 106 ? -24.814 -1.279 41.047 1.00 94.12 106 GLU A C 1
ATOM 877 O O . GLU A 1 106 ? -25.191 -1.498 42.198 1.00 94.12 106 GLU A O 1
ATOM 882 N N . LEU A 1 107 ? -25.615 -0.737 40.126 1.00 94.19 107 LEU A N 1
ATOM 883 C CA . LEU A 1 107 ? -26.995 -0.343 40.399 1.00 94.19 107 LEU A CA 1
ATOM 884 C C . LEU A 1 107 ? -27.870 -1.555 40.761 1.00 94.19 107 LEU A C 1
ATOM 886 O O . LEU A 1 107 ? -28.642 -1.492 41.718 1.00 94.19 107 LEU A O 1
ATOM 890 N N . ALA A 1 108 ? -27.730 -2.670 40.038 1.00 93.75 108 ALA A N 1
ATOM 891 C CA . ALA A 1 108 ? -28.439 -3.912 40.343 1.00 93.75 108 ALA A CA 1
ATOM 892 C C . ALA A 1 108 ? -28.092 -4.436 41.747 1.00 93.75 108 ALA A C 1
ATOM 894 O O . ALA A 1 108 ? -29.000 -4.748 42.519 1.00 93.75 108 ALA A O 1
ATOM 895 N N . ASN A 1 109 ? -26.807 -4.411 42.114 1.00 92.81 109 ASN A N 1
ATOM 896 C CA . ASN A 1 109 ? -26.347 -4.783 43.453 1.00 92.81 109 ASN A CA 1
ATOM 897 C C . ASN A 1 109 ? -26.949 -3.887 44.544 1.00 92.81 109 ASN A C 1
ATOM 899 O O . ASN A 1 109 ? -27.363 -4.383 45.590 1.00 92.81 109 ASN A O 1
ATOM 903 N N . GLN A 1 110 ? -27.042 -2.576 44.306 1.00 91.94 110 GLN A N 1
ATOM 904 C CA . GLN A 1 110 ? -27.635 -1.636 45.264 1.00 91.94 110 GLN A CA 1
ATOM 905 C C . GLN A 1 110 ? -29.144 -1.842 45.448 1.00 91.94 110 GLN A C 1
ATOM 907 O O . GLN A 1 110 ? -29.647 -1.709 46.563 1.00 91.94 110 GLN A O 1
ATOM 912 N N . LEU A 1 111 ? -29.869 -2.143 44.369 1.00 91.31 111 LEU A N 1
ATOM 913 C CA . LEU A 1 111 ? -31.329 -2.271 44.395 1.00 91.31 111 LEU A CA 1
ATOM 914 C C . LEU A 1 111 ? -31.803 -3.652 44.854 1.00 91.31 111 LEU A C 1
ATOM 916 O O . LEU A 1 111 ? -32.839 -3.755 45.510 1.00 91.31 111 LEU A O 1
ATOM 920 N N . PHE A 1 112 ? -31.071 -4.705 44.495 1.00 90.06 112 PHE A N 1
ATOM 921 C CA . PHE A 1 112 ? -31.534 -6.085 44.643 1.00 90.06 112 PHE A CA 1
ATOM 922 C C . PHE A 1 112 ? -30.610 -6.963 45.496 1.00 90.06 112 PHE A C 1
ATOM 924 O O . PHE A 1 112 ? -31.000 -8.079 45.830 1.00 90.06 112 PHE A O 1
ATOM 931 N N . GLY A 1 113 ? -29.429 -6.477 45.901 1.00 66.88 113 GLY A N 1
ATOM 932 C CA . GLY A 1 113 ? -28.488 -7.234 46.736 1.00 66.88 113 GLY A CA 1
ATOM 933 C C . GLY A 1 113 ? -27.857 -8.452 46.044 1.00 66.88 113 GLY A C 1
ATOM 934 O O . GLY A 1 113 ? -27.374 -9.349 46.737 1.00 66.88 113 GLY A O 1
ATOM 935 N N . VAL A 1 114 ? -27.894 -8.488 44.707 1.00 56.25 114 VAL A N 1
ATOM 936 C CA . VAL A 1 114 ? -27.287 -9.493 43.809 1.00 56.25 114 VAL A CA 1
ATOM 937 C C . VAL A 1 114 ? -26.439 -8.828 42.738 1.00 56.25 114 VAL A C 1
ATOM 939 O O . VAL A 1 114 ? -26.842 -7.739 42.267 1.00 56.25 114 VAL A O 1
#

Sequence (114 aa):
VVRTAASKFDEAMSNVRVIYQNGITELEELWNDWLGRVRNYTPHLTYNEVIETLAEVNCTKWEIVDEPTQEFRDKIRQIDQMSEQFQTLADEITRKINEMVTSDKELANQLFGV

pLDDT: mean 94.77, std 5.12, range [56.25, 98.56]

Radius of gyration: 26.86 Å; chains: 1; bounding box: 55×23×79 Å